Protein AF-A0A5P9JSS0-F1 (afdb_monomer_lite)

Sequence (159 aa):
MAAAKHLIETTCLPLASIAFRVRIDKSTVSRWAAKYGWRRPPGAWPSGRKISDRPAPVPIGRVLAQRLRIQAERLVQAVESSPQVDPGALAEALRLLAMAREEQRARRGKPPPAPSRSAPAETSRRRTWDRKAAAERGWSKRYAREAKPRNDPSDPEDP

Organism: NCBI:txid2651334

pLDDT: mean 80.12, std 16.68, range [47.59, 98.12]

Foldseek 3Di:
DVQLLCCQAPHLDDLCVSCVVVVHDSVVSVVCCVVVVRHHDPPRDDDPDDPVNDPDDDDAAPVQLVVLQVQLVVLVVVQVPDPDHDVVSNVSSVVSNVVSVVRNVVPPPPPDPPPPDDDDDDDPPPPPPPPVVVVVVVVVVVVVVVPPDDPDPDDDDDD

Radius of gyration: 29.02 Å; chains: 1; bounding box: 67×53×66 Å

Secondary structure (DSSP, 8-state):
-HHHHHHHHH----HHHHHHHHTS-HHHHHHHHHHTTPPPPTTPPPPP--GGGSPPPPP-THHHHHHHHHHHHHHHHHHHHSSS--HHHHHHHHHHHHHHHHHHHHT-PPPPPPPP--S-----------HHHHHHHHHHHHHHHHTS-----------

Structure (mmCIF, N/CA/C/O backbone):
data_AF-A0A5P9JSS0-F1
#
_entry.id   AF-A0A5P9JSS0-F1
#
loop_
_atom_site.group_PDB
_atom_site.id
_atom_site.type_symbol
_atom_site.label_atom_id
_atom_site.label_alt_id
_atom_site.label_comp_id
_atom_site.label_asym_id
_atom_site.label_entity_id
_atom_site.label_seq_id
_atom_site.pdbx_PDB_ins_code
_atom_site.Cartn_x
_atom_site.Cartn_y
_atom_site.Cartn_z
_atom_site.occupancy
_atom_site.B_iso_or_equiv
_atom_site.auth_seq_id
_atom_site.auth_comp_id
_atom_site.auth_asym_id
_atom_site.auth_atom_id
_atom_site.pdbx_PDB_model_num
ATOM 1 N N . MET A 1 1 ? 13.545 9.108 -35.712 1.00 80.75 1 MET A N 1
ATOM 2 C CA . MET A 1 1 ? 12.188 8.750 -35.229 1.00 80.75 1 MET A CA 1
ATOM 3 C C . MET A 1 1 ? 11.457 7.807 -36.187 1.00 80.75 1 MET A C 1
ATOM 5 O O . MET A 1 1 ? 10.997 6.770 -35.728 1.00 80.75 1 MET A O 1
ATOM 9 N N . ALA A 1 2 ? 11.398 8.115 -37.492 1.00 89.50 2 ALA A N 1
ATOM 10 C CA . ALA A 1 2 ? 10.724 7.287 -38.505 1.00 89.50 2 ALA A CA 1
ATOM 11 C C . ALA A 1 2 ? 11.154 5.804 -38.495 1.00 89.50 2 ALA A C 1
ATOM 13 O O . ALA A 1 2 ? 10.302 4.923 -38.516 1.00 89.50 2 ALA A O 1
ATOM 14 N N . ALA A 1 3 ? 12.454 5.527 -38.331 1.00 93.25 3 ALA A N 1
ATOM 15 C CA . ALA A 1 3 ? 12.970 4.159 -38.215 1.00 93.25 3 ALA A CA 1
ATOM 16 C C . ALA A 1 3 ? 12.393 3.377 -37.014 1.00 93.25 3 ALA A C 1
ATOM 18 O O . ALA A 1 3 ? 12.082 2.197 -37.135 1.00 93.25 3 ALA A O 1
ATOM 19 N N . ALA A 1 4 ? 12.197 4.030 -35.860 1.00 93.50 4 ALA A N 1
ATOM 20 C CA . ALA A 1 4 ? 11.600 3.392 -34.683 1.00 93.50 4 ALA A CA 1
ATOM 21 C C . ALA A 1 4 ? 10.109 3.102 -34.891 1.00 93.50 4 ALA A C 1
ATOM 23 O O . ALA A 1 4 ? 9.650 2.027 -34.517 1.00 93.50 4 ALA A O 1
ATOM 24 N N . LYS A 1 5 ? 9.376 4.036 -35.516 1.00 95.75 5 LYS A N 1
ATOM 25 C CA . LYS A 1 5 ? 7.963 3.849 -35.873 1.00 95.75 5 LYS A CA 1
ATOM 26 C C . LYS A 1 5 ? 7.793 2.628 -36.774 1.00 95.75 5 LYS A C 1
ATOM 28 O O . LYS A 1 5 ? 7.053 1.716 -36.427 1.00 95.75 5 LYS A O 1
ATOM 33 N N . HIS A 1 6 ? 8.549 2.590 -37.873 1.00 96.00 6 HIS A N 1
ATOM 34 C CA . HIS A 1 6 ? 8.495 1.495 -38.835 1.00 96.00 6 HIS A CA 1
ATOM 35 C C . HIS A 1 6 ? 8.745 0.142 -38.160 1.00 96.00 6 HIS A C 1
ATOM 37 O O . HIS A 1 6 ? 7.953 -0.779 -38.326 1.00 96.00 6 HIS A O 1
ATOM 43 N N . LEU A 1 7 ? 9.783 0.032 -37.322 1.00 95.12 7 LEU A N 1
ATOM 44 C CA . LEU A 1 7 ? 10.073 -1.207 -36.595 1.00 95.12 7 LEU A CA 1
ATOM 45 C C . LEU A 1 7 ? 8.971 -1.600 -35.600 1.00 95.12 7 LEU A C 1
ATOM 47 O O . LEU A 1 7 ? 8.712 -2.786 -35.426 1.00 95.12 7 LEU A O 1
ATOM 51 N N . ILE A 1 8 ? 8.320 -0.642 -34.938 1.00 93.75 8 ILE A N 1
ATOM 52 C CA . ILE A 1 8 ? 7.226 -0.928 -33.997 1.00 93.75 8 ILE A CA 1
ATOM 53 C C . ILE A 1 8 ? 5.992 -1.476 -34.714 1.00 93.75 8 ILE A C 1
ATOM 55 O O . ILE A 1 8 ? 5.361 -2.393 -34.191 1.00 93.75 8 ILE A O 1
ATOM 59 N N . GLU A 1 9 ? 5.664 -0.913 -35.876 1.00 94.69 9 GLU A N 1
ATOM 60 C CA . GLU A 1 9 ? 4.459 -1.245 -36.644 1.00 94.69 9 GLU A CA 1
ATOM 61 C C . GLU A 1 9 ? 4.631 -2.522 -37.480 1.00 94.69 9 GLU A C 1
ATOM 63 O O . GLU A 1 9 ? 3.664 -3.248 -37.688 1.00 94.69 9 GLU A O 1
ATOM 68 N N . THR A 1 10 ? 5.857 -2.833 -37.913 1.00 94.88 10 THR A N 1
ATOM 69 C CA . THR A 1 10 ? 6.137 -3.983 -38.795 1.00 94.88 10 THR A CA 1
ATOM 70 C C . THR A 1 10 ? 6.728 -5.194 -38.082 1.00 94.88 10 THR A C 1
ATOM 72 O O . THR A 1 10 ? 6.695 -6.291 -38.634 1.00 94.88 10 THR A O 1
ATOM 75 N N . THR A 1 11 ? 7.275 -5.041 -36.868 1.00 93.25 11 THR A N 1
ATOM 76 C CA . THR A 1 11 ? 7.979 -6.140 -36.187 1.00 93.25 11 THR A CA 1
ATOM 77 C C . THR A 1 11 ? 7.390 -6.497 -34.825 1.00 93.25 11 THR A C 1
ATOM 79 O O . THR A 1 11 ? 6.996 -5.651 -34.014 1.00 93.25 11 THR A O 1
ATOM 82 N N . CYS A 1 12 ? 7.443 -7.791 -34.509 1.00 92.06 12 CYS A N 1
ATOM 83 C CA . CYS A 1 12 ? 7.083 -8.314 -33.193 1.00 92.06 12 CYS A CA 1
ATOM 84 C C . CYS A 1 12 ? 8.199 -8.138 -32.146 1.00 92.06 12 CYS A C 1
ATOM 86 O O . CYS A 1 12 ? 7.992 -8.456 -30.978 1.00 92.06 12 CYS A O 1
ATOM 88 N N . LEU A 1 13 ? 9.358 -7.573 -32.506 1.00 90.44 13 LEU A N 1
ATOM 89 C CA . LEU A 1 13 ? 10.546 -7.480 -31.646 1.00 90.44 13 LEU A CA 1
ATOM 90 C C . LEU A 1 13 ? 10.286 -6.758 -30.314 1.00 90.44 13 LEU A C 1
ATOM 92 O O . LEU A 1 13 ? 9.620 -5.727 -30.304 1.00 90.44 13 LEU A O 1
ATOM 96 N N . PRO A 1 14 ? 10.844 -7.196 -29.177 1.00 91.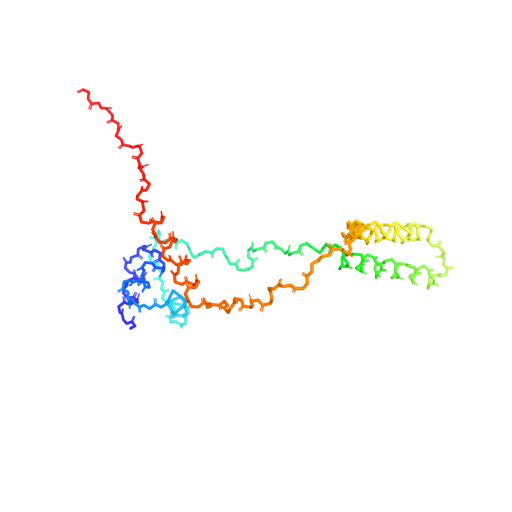19 14 PRO A N 1
ATOM 97 C CA . PRO A 1 14 ? 10.753 -6.435 -27.933 1.00 91.19 14 PRO A CA 1
ATOM 98 C C . PRO A 1 14 ? 11.231 -4.983 -28.109 1.00 91.19 14 PRO A C 1
ATOM 100 O O . PRO A 1 14 ? 12.192 -4.716 -28.832 1.00 91.19 14 PRO A O 1
ATOM 103 N N . LEU A 1 15 ? 10.619 -4.030 -27.391 1.00 91.06 15 LEU A N 1
ATOM 104 C CA . LEU A 1 15 ? 11.002 -2.608 -27.473 1.00 91.06 15 LEU A CA 1
ATOM 105 C C . LEU A 1 15 ? 12.496 -2.369 -27.184 1.00 91.06 15 LEU A C 1
ATOM 107 O O . LEU A 1 15 ? 13.066 -1.413 -27.696 1.00 91.06 15 LEU A O 1
ATOM 111 N N . ALA A 1 16 ? 13.131 -3.235 -26.386 1.00 91.38 16 ALA A N 1
ATOM 112 C CA . ALA A 1 16 ? 14.571 -3.192 -26.127 1.00 91.38 16 ALA A CA 1
ATOM 113 C C . ALA A 1 16 ? 15.400 -3.471 -27.394 1.00 91.38 16 ALA A C 1
ATOM 115 O O . ALA A 1 16 ? 16.357 -2.755 -27.671 1.00 91.38 16 ALA A O 1
ATOM 116 N N . SER A 1 17 ? 15.001 -4.456 -28.200 1.00 93.38 17 SER A N 1
ATOM 117 C CA . SER A 1 17 ? 15.674 -4.806 -29.454 1.00 93.38 17 SER A CA 1
ATOM 118 C C . SER A 1 17 ? 15.498 -3.715 -30.513 1.00 93.38 17 SER A C 1
ATOM 120 O O . SER A 1 17 ? 16.438 -3.398 -31.238 1.00 93.38 17 SER A O 1
ATOM 122 N N . ILE A 1 18 ? 14.316 -3.091 -30.572 1.00 93.56 18 ILE A N 1
ATOM 123 C CA . ILE A 1 18 ? 14.061 -1.930 -31.441 1.00 93.56 18 ILE A CA 1
ATOM 124 C C . ILE A 1 18 ? 14.939 -0.747 -31.015 1.00 93.56 18 ILE A C 1
ATOM 126 O O . ILE A 1 18 ? 15.591 -0.123 -31.850 1.00 93.56 18 ILE A O 1
ATOM 130 N N . ALA A 1 19 ? 14.998 -0.472 -29.712 1.00 94.44 19 ALA A N 1
ATOM 131 C CA . ALA A 1 19 ? 15.834 0.577 -29.141 1.00 94.44 19 ALA A CA 1
ATOM 132 C C . ALA A 1 19 ? 17.320 0.370 -29.476 1.00 94.44 19 ALA A C 1
ATOM 134 O O . ALA A 1 19 ? 17.980 1.304 -29.928 1.00 94.44 19 ALA A O 1
ATOM 135 N N . PHE A 1 20 ? 17.811 -0.869 -29.368 1.00 94.00 20 PHE A N 1
ATOM 136 C CA . PHE A 1 20 ? 19.171 -1.240 -29.757 1.00 94.00 20 PHE A CA 1
ATOM 137 C C . PHE A 1 20 ? 19.446 -0.979 -31.245 1.00 94.00 20 PHE A C 1
ATOM 139 O O . PHE A 1 20 ? 20.423 -0.309 -31.577 1.00 94.00 20 PHE A O 1
A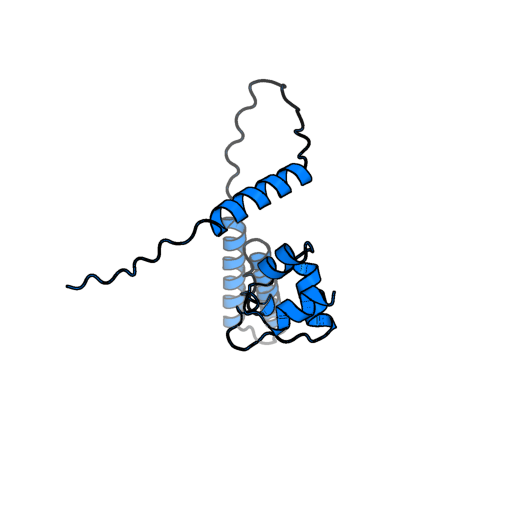TOM 146 N N . ARG A 1 21 ? 18.556 -1.428 -32.143 1.00 96.00 21 ARG A N 1
ATOM 147 C CA . ARG A 1 21 ? 18.704 -1.218 -33.597 1.00 96.00 21 ARG A CA 1
ATOM 148 C C . ARG A 1 21 ? 18.723 0.261 -33.981 1.00 96.00 21 ARG A C 1
ATOM 150 O O . ARG A 1 21 ? 19.455 0.650 -34.881 1.00 96.00 21 ARG A O 1
ATOM 157 N N . VAL A 1 22 ? 17.940 1.081 -33.284 1.00 95.12 22 VAL A N 1
ATOM 158 C CA . VAL A 1 22 ? 17.841 2.527 -33.540 1.00 95.12 22 VAL A CA 1
ATOM 159 C C . VAL A 1 22 ? 18.858 3.334 -32.711 1.00 95.12 22 VAL A C 1
ATOM 161 O O . VAL A 1 22 ? 18.947 4.548 -32.869 1.00 95.12 22 VAL A O 1
ATOM 164 N N . ARG A 1 23 ? 19.660 2.678 -31.858 1.00 95.69 23 ARG A N 1
ATOM 165 C CA . ARG A 1 23 ? 20.647 3.295 -30.949 1.00 95.69 23 ARG A CA 1
ATOM 166 C C . ARG A 1 23 ? 20.059 4.387 -30.048 1.00 95.69 23 ARG A C 1
ATOM 168 O O . ARG A 1 23 ? 20.669 5.428 -29.823 1.00 95.69 23 ARG A O 1
ATOM 175 N N . ILE A 1 24 ? 18.867 4.141 -29.519 1.00 95.69 24 ILE A N 1
ATOM 176 C CA . ILE A 1 24 ? 18.190 5.034 -28.570 1.00 95.69 24 ILE A CA 1
ATOM 177 C C . ILE A 1 24 ? 17.786 4.271 -27.316 1.00 95.69 24 ILE A C 1
ATOM 179 O O . ILE A 1 24 ? 17.768 3.044 -27.298 1.00 95.69 24 ILE A O 1
ATOM 183 N N . ASP A 1 25 ? 17.454 4.995 -26.251 1.00 94.81 25 ASP A N 1
ATOM 184 C CA . ASP A 1 25 ? 16.997 4.371 -25.014 1.00 94.81 25 ASP A CA 1
ATOM 185 C C . ASP A 1 25 ? 15.596 3.746 -25.168 1.00 94.81 25 ASP A C 1
ATOM 187 O O . ASP A 1 25 ? 14.700 4.302 -25.816 1.00 94.81 25 ASP A O 1
ATOM 191 N N . LYS A 1 26 ? 15.378 2.598 -24.514 1.00 93.19 26 LYS A N 1
ATOM 192 C CA . LYS A 1 26 ? 14.090 1.883 -24.520 1.00 93.19 26 LYS A CA 1
ATOM 193 C C . LYS A 1 26 ? 12.942 2.756 -24.011 1.00 93.19 26 LYS A C 1
ATOM 195 O O . LYS A 1 26 ? 11.828 2.667 -24.532 1.00 93.19 26 LYS A O 1
ATOM 200 N N . SER A 1 27 ? 13.180 3.583 -22.992 1.00 91.50 27 SER A N 1
ATOM 201 C CA . SER A 1 27 ? 12.150 4.466 -22.443 1.00 91.50 27 SER A CA 1
ATOM 202 C C . SER A 1 27 ? 11.756 5.551 -23.443 1.00 91.50 27 SER A C 1
ATOM 204 O O . SER A 1 27 ? 10.571 5.861 -23.547 1.00 91.50 27 SER A O 1
ATOM 206 N N . THR A 1 28 ? 12.699 6.050 -24.248 1.00 94.81 28 THR A N 1
ATOM 207 C CA . THR A 1 28 ? 12.423 6.996 -25.339 1.00 94.81 28 THR A CA 1
ATOM 208 C C . THR A 1 28 ? 11.508 6.368 -26.386 1.00 94.81 28 THR A C 1
ATOM 210 O O . THR A 1 28 ? 10.489 6.961 -26.737 1.00 94.81 28 THR A O 1
ATOM 213 N N . VAL A 1 29 ? 11.804 5.135 -26.813 1.00 94.31 29 VAL A N 1
ATOM 214 C CA . VAL A 1 29 ? 10.948 4.373 -27.741 1.00 94.31 29 VAL A CA 1
ATOM 215 C C . VAL A 1 29 ? 9.541 4.187 -27.170 1.00 94.31 29 VAL A C 1
ATOM 217 O O . VAL A 1 29 ? 8.555 4.467 -27.850 1.00 94.31 29 VAL A O 1
ATOM 220 N N . SER A 1 30 ? 9.435 3.766 -25.906 1.00 91.88 30 SER A N 1
ATOM 221 C CA . SER A 1 30 ? 8.145 3.566 -25.234 1.00 91.88 30 SER A CA 1
ATOM 222 C C . SER A 1 30 ? 7.343 4.863 -25.107 1.00 91.88 30 SER A C 1
ATOM 224 O O . SER A 1 30 ? 6.128 4.846 -25.301 1.00 91.88 30 SER A O 1
ATOM 226 N N . ARG A 1 31 ? 7.998 5.986 -24.784 1.00 93.69 31 ARG A N 1
ATOM 227 C CA . ARG A 1 31 ? 7.344 7.299 -24.696 1.00 93.69 31 ARG A CA 1
ATOM 228 C C . ARG A 1 31 ? 6.850 7.765 -26.054 1.00 93.69 31 ARG A C 1
ATOM 230 O O . ARG A 1 31 ? 5.756 8.308 -26.123 1.00 93.69 31 ARG A O 1
ATOM 237 N N . TRP A 1 32 ? 7.617 7.559 -27.123 1.00 95.56 32 TRP A N 1
ATOM 238 C CA . TRP A 1 32 ? 7.158 7.890 -28.471 1.00 95.56 32 TRP A CA 1
ATOM 239 C C . TRP A 1 32 ? 5.978 7.019 -28.892 1.00 95.56 32 TRP A C 1
ATOM 241 O O . TRP A 1 32 ? 4.976 7.559 -29.345 1.00 95.56 32 TRP A O 1
ATOM 251 N N . ALA A 1 33 ? 6.036 5.709 -28.657 1.00 93.00 33 ALA A N 1
ATOM 252 C CA . ALA A 1 33 ? 4.909 4.831 -28.957 1.00 93.00 33 ALA A CA 1
ATOM 253 C C . ALA A 1 33 ? 3.621 5.287 -28.249 1.00 93.00 33 ALA A C 1
ATOM 255 O O . ALA A 1 33 ? 2.576 5.380 -28.884 1.00 93.00 33 ALA A O 1
ATOM 256 N N . ALA A 1 34 ? 3.715 5.659 -26.966 1.00 91.38 34 ALA A N 1
ATOM 257 C CA . ALA A 1 34 ? 2.586 6.192 -26.206 1.00 91.38 34 ALA A CA 1
ATOM 258 C C . ALA A 1 34 ? 2.125 7.574 -26.707 1.00 91.38 3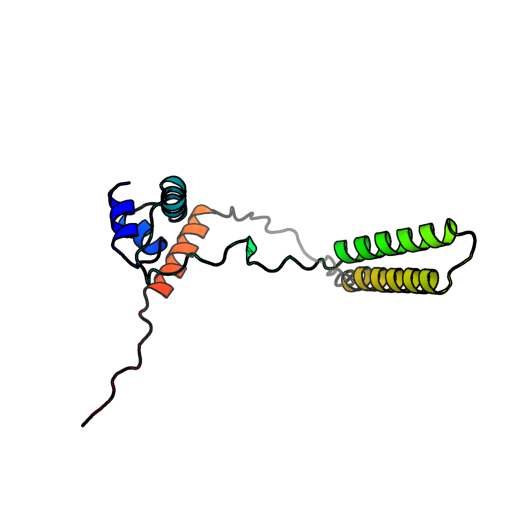4 ALA A C 1
ATOM 260 O O . ALA A 1 34 ? 0.935 7.781 -26.920 1.00 91.38 34 ALA A O 1
ATOM 261 N N . LYS A 1 35 ? 3.056 8.513 -26.922 1.00 95.38 35 LYS A N 1
ATOM 262 C CA . LYS A 1 35 ? 2.760 9.899 -27.327 1.00 95.38 35 LYS A CA 1
ATOM 263 C C . LYS A 1 35 ? 2.133 9.987 -28.719 1.00 95.38 35 LYS A C 1
ATOM 265 O O . LYS A 1 35 ? 1.271 10.827 -28.938 1.00 95.38 35 LYS A O 1
ATOM 270 N N . TYR A 1 36 ? 2.589 9.155 -29.651 1.00 95.56 36 TYR A N 1
ATOM 271 C CA . TYR A 1 36 ? 2.178 9.194 -31.057 1.00 95.56 36 TYR A CA 1
ATOM 272 C C . TYR A 1 36 ? 1.229 8.049 -31.435 1.00 95.56 36 TYR A C 1
ATOM 274 O O . TYR A 1 36 ? 0.945 7.861 -32.614 1.00 95.56 36 TYR A O 1
ATOM 282 N N . GLY A 1 37 ? 0.752 7.276 -30.453 1.00 93.06 37 GLY A N 1
ATOM 283 C CA . GLY A 1 37 ? -0.240 6.221 -30.659 1.00 93.06 37 GLY A CA 1
ATOM 284 C C . GLY A 1 37 ? 0.222 5.079 -31.567 1.00 93.06 37 GLY A C 1
ATOM 285 O O . GLY A 1 37 ? -0.609 4.463 -32.231 1.00 93.06 37 GLY A O 1
ATOM 286 N N . TRP A 1 38 ? 1.526 4.796 -31.629 1.00 94.00 38 TRP A N 1
ATOM 287 C CA . TRP A 1 38 ? 2.051 3.733 -32.489 1.00 94.00 38 TRP A CA 1
ATOM 288 C C . TRP A 1 38 ? 1.585 2.370 -31.991 1.00 94.00 38 TRP A C 1
ATOM 290 O O . TRP A 1 38 ? 1.797 2.008 -30.828 1.00 94.00 38 TRP A O 1
ATOM 300 N N . ARG A 1 39 ? 0.951 1.608 -32.882 1.00 91.75 39 ARG A N 1
ATOM 301 C CA . ARG A 1 39 ? 0.398 0.291 -32.564 1.00 91.75 39 ARG A CA 1
ATOM 302 C C . ARG A 1 39 ? 1.362 -0.802 -32.992 1.00 91.75 39 ARG A C 1
ATOM 304 O O . ARG A 1 39 ? 2.024 -0.698 -34.017 1.00 91.75 39 ARG A O 1
ATOM 311 N N . ARG A 1 40 ? 1.435 -1.850 -32.175 1.00 91.62 40 ARG A N 1
ATOM 312 C CA . ARG A 1 40 ? 2.227 -3.043 -32.477 1.00 91.62 40 ARG A CA 1
ATOM 313 C C . ARG A 1 40 ? 1.375 -4.042 -33.265 1.00 91.62 40 ARG A C 1
ATOM 315 O O . ARG A 1 40 ? 0.171 -4.098 -33.001 1.00 91.62 40 ARG A O 1
ATOM 322 N N . PRO A 1 41 ? 1.968 -4.831 -34.176 1.00 92.75 41 PRO A N 1
ATOM 323 C CA . PRO A 1 41 ? 1.242 -5.881 -34.877 1.00 92.75 41 PRO A CA 1
ATOM 324 C C . PRO A 1 41 ? 0.728 -6.950 -33.894 1.00 92.75 41 PRO A C 1
ATOM 326 O O . PRO A 1 41 ? 1.294 -7.114 -32.803 1.00 92.75 41 PRO A O 1
ATOM 329 N N . PRO A 1 42 ? -0.345 -7.681 -34.248 1.00 87.81 42 PRO A N 1
ATOM 330 C CA . PRO A 1 42 ? -0.833 -8.792 -33.436 1.00 87.81 42 PRO A CA 1
ATOM 331 C C . PRO A 1 42 ? 0.271 -9.850 -33.263 1.00 87.81 42 PRO A C 1
ATOM 333 O O . PRO A 1 42 ? 1.025 -10.125 -34.191 1.00 87.81 42 PRO A O 1
ATOM 336 N N . GLY A 1 43 ? 0.408 -10.410 -32.057 1.00 83.81 43 GLY A N 1
ATOM 337 C CA . GLY A 1 43 ? 1.491 -11.351 -31.720 1.00 83.81 43 GLY A CA 1
ATOM 338 C C . GLY A 1 43 ? 2.807 -10.693 -31.278 1.00 83.81 43 GLY A C 1
ATOM 339 O O . GLY A 1 43 ? 3.766 -11.381 -30.931 1.00 83.81 43 GLY A O 1
ATOM 340 N N . ALA A 1 44 ? 2.872 -9.360 -31.238 1.00 85.38 44 ALA A N 1
ATOM 341 C CA . ALA A 1 44 ? 3.998 -8.652 -30.650 1.00 85.38 44 ALA A CA 1
ATOM 342 C C . ALA A 1 44 ? 4.130 -8.926 -29.142 1.00 85.38 44 ALA A C 1
ATOM 344 O O . ALA A 1 44 ? 3.135 -9.022 -28.424 1.00 85.38 44 ALA A O 1
ATOM 345 N N . TRP A 1 45 ? 5.373 -8.966 -28.644 1.00 78.25 45 TRP A N 1
ATOM 346 C CA . TRP A 1 45 ? 5.636 -9.189 -27.218 1.00 78.25 45 TRP A CA 1
ATOM 347 C C . TRP A 1 45 ? 4.847 -8.189 -26.355 1.00 78.25 45 TRP A C 1
ATOM 349 O O . TRP A 1 45 ? 4.955 -6.974 -26.601 1.00 78.25 45 TRP A O 1
ATOM 359 N N . PRO A 1 46 ? 4.082 -8.664 -25.352 1.00 73.00 46 PRO A N 1
ATOM 360 C CA . PRO A 1 46 ? 3.248 -7.797 -24.537 1.00 73.00 46 PRO A CA 1
ATOM 361 C C . PRO A 1 46 ? 4.106 -6.761 -23.813 1.00 73.00 46 PRO A C 1
ATOM 363 O O . PRO A 1 46 ? 5.228 -7.030 -23.372 1.00 73.00 46 PRO A O 1
ATOM 366 N N . SER A 1 47 ? 3.575 -5.543 -23.685 1.00 68.88 47 SER A N 1
ATOM 367 C CA . SER A 1 47 ? 4.176 -4.552 -22.797 1.00 68.88 47 SER A CA 1
ATOM 368 C C . SER A 1 47 ? 4.224 -5.146 -21.390 1.00 68.88 47 SER A C 1
ATOM 370 O O . SER A 1 47 ? 3.209 -5.656 -20.920 1.00 68.88 47 SER A O 1
ATOM 372 N N . GLY A 1 48 ? 5.388 -5.105 -20.735 1.00 70.00 48 GLY A N 1
ATOM 373 C CA . GLY A 1 48 ? 5.559 -5.680 -19.400 1.00 70.00 48 GLY A CA 1
ATOM 374 C C . GLY A 1 48 ? 4.508 -5.191 -18.393 1.00 70.00 48 GLY A C 1
ATOM 375 O O . GLY A 1 48 ? 3.892 -4.143 -18.582 1.00 70.00 48 GLY A O 1
ATOM 376 N N . ARG A 1 49 ? 4.334 -5.963 -17.316 1.00 68.56 49 ARG A N 1
ATOM 377 C CA . ARG A 1 49 ? 3.328 -5.763 -16.259 1.00 68.56 49 ARG A CA 1
ATOM 378 C C . ARG A 1 49 ? 3.217 -4.290 -15.838 1.00 68.56 49 ARG A C 1
ATOM 380 O O . ARG A 1 49 ? 4.227 -3.683 -15.451 1.00 68.56 49 ARG A O 1
ATOM 387 N N . LYS A 1 50 ? 2.012 -3.713 -15.919 1.00 73.31 50 LYS A N 1
ATOM 388 C CA . LYS A 1 50 ? 1.780 -2.308 -15.559 1.00 73.31 50 LYS A CA 1
ATOM 389 C C . LYS A 1 50 ? 1.973 -2.131 -14.054 1.00 73.31 50 LYS A C 1
ATOM 391 O O . LYS A 1 50 ? 1.877 -3.081 -13.279 1.00 73.31 50 LYS A O 1
ATOM 396 N N . ILE A 1 51 ? 2.252 -0.900 -13.621 1.00 70.06 51 ILE A N 1
ATOM 397 C CA . ILE A 1 51 ? 2.364 -0.584 -12.186 1.00 70.06 51 ILE A CA 1
ATOM 398 C C . ILE A 1 51 ? 1.039 -0.881 -11.469 1.00 70.06 51 ILE A C 1
ATOM 400 O O . ILE A 1 51 ? 1.080 -1.402 -10.362 1.00 70.06 51 ILE A O 1
ATOM 404 N N . SER A 1 52 ? -0.101 -0.636 -12.126 1.00 71.81 52 SER A N 1
ATOM 405 C CA . SER A 1 52 ? -1.445 -0.980 -11.635 1.00 71.81 52 SER A CA 1
ATOM 406 C C . SER A 1 52 ? -1.625 -2.464 -11.332 1.00 71.81 52 SER A C 1
ATOM 408 O O . SER A 1 52 ? -2.389 -2.819 -10.447 1.00 71.81 52 SER A O 1
ATOM 410 N N . ASP A 1 53 ? -0.911 -3.330 -12.049 1.00 74.81 53 ASP A N 1
ATOM 411 C CA . ASP A 1 53 ? -1.055 -4.777 -11.907 1.00 74.81 53 ASP A CA 1
ATOM 412 C C . ASP A 1 53 ? -0.197 -5.302 -10.747 1.00 74.81 53 ASP A C 1
ATOM 414 O O . ASP A 1 53 ? -0.253 -6.484 -10.398 1.00 74.81 53 ASP A O 1
ATOM 418 N N . ARG A 1 54 ? 0.661 -4.456 -10.158 1.00 75.19 54 ARG A N 1
ATOM 419 C CA . ARG A 1 54 ? 1.466 -4.838 -8.998 1.00 75.19 54 ARG A CA 1
ATOM 420 C C . ARG A 1 54 ? 0.550 -4.950 -7.779 1.00 75.19 54 ARG A C 1
ATOM 422 O O . ARG A 1 54 ? -0.238 -4.038 -7.545 1.00 75.19 54 ARG A O 1
ATOM 429 N N . PRO A 1 55 ? 0.667 -6.026 -6.982 1.00 75.75 55 PRO A N 1
ATOM 430 C CA . PRO A 1 55 ? -0.049 -6.097 -5.718 1.00 75.75 55 PRO A CA 1
ATOM 431 C C . PRO A 1 55 ? 0.327 -4.890 -4.854 1.00 75.75 55 PRO A C 1
ATOM 433 O O . PRO A 1 55 ? 1.491 -4.472 -4.828 1.00 75.75 55 PRO A O 1
ATOM 436 N N . ALA A 1 56 ? -0.667 -4.320 -4.171 1.00 77.38 56 ALA A N 1
ATOM 437 C CA . ALA A 1 56 ? -0.434 -3.233 -3.235 1.00 77.38 56 ALA A CA 1
ATOM 438 C C . ALA A 1 56 ? 0.570 -3.688 -2.160 1.00 77.38 56 ALA A C 1
ATOM 440 O O . ALA A 1 56 ? 0.507 -4.837 -1.710 1.00 77.38 56 ALA A O 1
ATOM 441 N N . PRO A 1 57 ? 1.506 -2.820 -1.741 1.00 76.25 57 PRO A N 1
ATOM 442 C CA . PRO A 1 57 ? 2.426 -3.175 -0.675 1.00 76.25 57 PRO A CA 1
ATOM 443 C C . PRO A 1 57 ? 1.631 -3.420 0.611 1.00 76.25 57 PRO A C 1
ATOM 445 O O . PRO A 1 57 ? 0.909 -2.541 1.084 1.00 76.25 57 PRO A O 1
ATOM 448 N N . VAL A 1 58 ? 1.774 -4.616 1.183 1.00 78.62 58 VAL A N 1
ATOM 449 C CA . VAL A 1 58 ? 1.203 -4.932 2.495 1.00 78.62 58 VAL A CA 1
ATOM 450 C C . VAL A 1 58 ? 1.979 -4.125 3.542 1.00 78.62 58 VAL A C 1
ATOM 452 O O . VAL A 1 58 ? 3.210 -4.215 3.576 1.00 78.62 58 VAL A O 1
ATOM 455 N N . PRO A 1 59 ? 1.316 -3.291 4.367 1.00 79.75 59 PRO A N 1
ATOM 456 C CA . PRO A 1 59 ? 1.997 -2.574 5.436 1.00 79.75 59 PRO A CA 1
ATOM 457 C C . PRO A 1 59 ? 2.526 -3.585 6.456 1.00 79.75 59 PRO A C 1
ATOM 459 O O . PRO A 1 59 ? 1.793 -4.462 6.898 1.00 79.75 59 PRO A O 1
ATOM 462 N N . ILE A 1 60 ? 3.796 -3.453 6.835 1.00 81.62 60 ILE A N 1
ATOM 463 C CA . ILE A 1 60 ? 4.466 -4.338 7.797 1.00 81.62 60 ILE A CA 1
ATOM 464 C C . ILE A 1 60 ? 5.182 -3.473 8.842 1.00 81.62 60 ILE A C 1
ATOM 466 O O . ILE A 1 60 ? 5.617 -2.348 8.561 1.00 81.62 60 ILE A O 1
ATOM 470 N N . GLY A 1 61 ? 5.313 -3.984 10.061 1.00 85.00 61 GLY A N 1
ATOM 471 C CA . GLY A 1 61 ? 6.042 -3.369 11.160 1.00 85.00 61 GLY A CA 1
ATOM 472 C C . GLY A 1 61 ? 5.366 -2.105 11.677 1.00 85.00 61 GLY A C 1
ATOM 473 O O . GLY A 1 61 ? 4.169 -2.072 11.954 1.00 85.00 61 GLY A O 1
ATOM 474 N N . ARG A 1 62 ? 6.147 -1.023 11.794 1.00 85.81 62 ARG A N 1
ATOM 475 C CA . ARG A 1 62 ? 5.704 0.239 12.413 1.00 85.81 62 ARG A CA 1
ATOM 476 C C . ARG A 1 62 ? 4.432 0.807 11.777 1.00 85.81 62 ARG A C 1
ATOM 478 O O . ARG A 1 62 ? 3.585 1.319 12.500 1.00 85.81 62 ARG A O 1
ATOM 485 N N . VAL A 1 63 ? 4.295 0.708 10.453 1.00 91.25 63 VAL A N 1
ATOM 486 C CA . VAL A 1 63 ? 3.126 1.241 9.734 1.00 91.25 63 VAL A CA 1
ATOM 487 C C . VAL A 1 63 ? 1.868 0.443 10.072 1.00 91.25 63 VAL A C 1
ATOM 489 O O . VAL A 1 63 ? 0.821 1.037 10.317 1.00 91.25 63 VAL A O 1
ATOM 492 N N . LEU A 1 64 ? 1.966 -0.889 10.125 1.00 92.75 64 LEU A N 1
ATOM 493 C CA . LEU A 1 64 ? 0.843 -1.746 10.499 1.00 92.75 64 LEU A CA 1
ATOM 494 C C . LEU A 1 64 ? 0.456 -1.530 11.967 1.00 92.75 64 LEU A C 1
ATOM 496 O O . LEU A 1 64 ? -0.708 -1.268 12.253 1.00 92.75 64 LEU A O 1
ATOM 500 N N . ALA A 1 65 ? 1.436 -1.514 12.875 1.00 92.94 65 ALA A N 1
ATOM 501 C CA . ALA A 1 65 ? 1.206 -1.239 14.294 1.00 92.94 65 ALA A CA 1
ATOM 502 C C . ALA A 1 65 ? 0.512 0.116 14.528 1.00 92.94 65 ALA A C 1
ATOM 504 O O . ALA A 1 65 ? -0.403 0.214 15.343 1.00 92.94 65 ALA A O 1
ATOM 505 N N . GLN A 1 66 ? 0.911 1.162 13.795 1.00 95.12 66 GLN A N 1
ATOM 506 C CA . GLN A 1 66 ? 0.270 2.474 13.880 1.00 95.12 66 GLN A CA 1
ATOM 507 C C . GLN A 1 66 ? -1.179 2.436 13.378 1.00 95.12 66 GLN A C 1
ATOM 509 O O . GLN A 1 66 ? -2.056 2.998 14.025 1.00 95.12 66 GLN A O 1
ATOM 514 N N . ARG A 1 67 ? -1.452 1.758 12.256 1.00 96.62 67 ARG A N 1
ATOM 515 C CA . ARG A 1 67 ? -2.821 1.627 11.730 1.00 96.62 67 ARG A CA 1
ATOM 516 C C . ARG A 1 67 ? -3.741 0.881 12.695 1.00 96.62 67 ARG A C 1
ATOM 518 O O . ARG A 1 67 ? -4.864 1.326 12.905 1.00 96.62 67 ARG A O 1
ATOM 525 N N . LEU A 1 68 ? -3.250 -0.196 13.306 1.00 96.69 68 LEU A N 1
ATOM 526 C CA . LEU A 1 68 ? -3.997 -0.963 14.305 1.00 96.69 68 LEU A CA 1
ATOM 527 C C . LEU A 1 68 ? -4.333 -0.115 15.544 1.00 96.69 68 LEU A C 1
ATOM 529 O O . LEU A 1 68 ? -5.457 -0.179 16.031 1.00 96.69 68 LEU A O 1
ATOM 533 N N . ARG A 1 69 ? -3.407 0.737 16.011 1.00 97.12 69 ARG A N 1
ATOM 534 C CA . ARG A 1 69 ? -3.680 1.689 17.108 1.00 97.12 69 ARG A CA 1
ATOM 535 C C . ARG A 1 69 ? -4.764 2.692 16.760 1.00 97.12 69 ARG A C 1
ATOM 537 O O . ARG A 1 69 ? -5.690 2.849 17.537 1.00 97.12 69 ARG A O 1
ATOM 544 N N . ILE A 1 70 ? -4.675 3.303 15.579 1.00 97.94 70 ILE A N 1
ATOM 545 C CA . ILE A 1 70 ? -5.684 4.265 15.116 1.00 97.94 70 ILE A CA 1
ATOM 546 C C . ILE A 1 70 ? -7.070 3.602 15.060 1.00 97.94 70 ILE A C 1
ATOM 548 O O . ILE A 1 70 ? -8.068 4.225 15.406 1.00 97.94 70 ILE A O 1
ATOM 552 N N . GLN A 1 71 ? -7.155 2.339 14.631 1.00 97.75 71 GLN A N 1
ATOM 553 C CA . GLN A 1 71 ? -8.424 1.605 14.640 1.00 97.75 71 GLN A CA 1
ATOM 554 C C . GLN A 1 71 ? -8.926 1.325 16.061 1.00 97.75 71 GLN A C 1
ATOM 556 O O . GLN A 1 71 ? -10.106 1.533 16.326 1.00 97.75 71 GLN A O 1
ATOM 561 N N . ALA A 1 72 ? -8.046 0.910 16.975 1.00 97.69 72 ALA A N 1
ATOM 562 C CA . ALA A 1 72 ? -8.415 0.691 18.370 1.00 97.69 72 ALA A CA 1
ATOM 563 C C . ALA A 1 72 ? -8.898 1.981 19.054 1.00 97.69 72 ALA A C 1
ATOM 565 O O . ALA A 1 72 ? -9.922 1.961 19.726 1.00 97.69 72 ALA A O 1
ATOM 566 N N . GLU A 1 73 ? -8.210 3.105 18.837 1.00 98.12 73 GLU A N 1
ATOM 567 C CA . GLU A 1 73 ? -8.593 4.424 19.362 1.00 98.12 73 GLU A CA 1
ATOM 568 C C . GLU A 1 73 ? -9.992 4.829 18.892 1.00 98.12 73 GLU A C 1
ATOM 570 O O . GLU A 1 73 ? -10.802 5.281 19.694 1.00 98.12 73 GLU A O 1
ATOM 575 N N . ARG A 1 74 ? -10.319 4.595 17.614 1.00 97.88 74 ARG A N 1
ATOM 576 C CA . ARG A 1 74 ? -11.666 4.862 17.082 1.00 97.88 74 ARG A CA 1
ATOM 577 C C . ARG A 1 74 ? -12.743 4.016 17.754 1.00 97.88 74 ARG A C 1
ATOM 579 O O . ARG A 1 74 ? -13.828 4.527 18.005 1.00 97.88 74 ARG A O 1
ATOM 586 N N . LEU A 1 75 ? -12.462 2.741 18.030 1.00 96.31 75 LEU A N 1
ATOM 587 C CA . LEU A 1 75 ? -13.408 1.870 18.731 1.00 96.31 75 LEU A CA 1
ATOM 588 C C . LEU A 1 75 ? -13.606 2.312 20.181 1.00 96.31 75 LEU A C 1
ATOM 590 O O . LEU A 1 75 ? -14.744 2.390 20.629 1.00 96.31 75 LEU A O 1
ATOM 594 N N . VAL A 1 76 ? -12.529 2.661 20.890 1.00 96.88 76 VAL A N 1
ATOM 595 C CA . VAL A 1 76 ? -12.622 3.201 22.256 1.00 96.88 76 VAL A CA 1
ATOM 596 C C . VAL A 1 76 ? -13.436 4.492 22.266 1.00 96.88 76 VAL A C 1
ATOM 598 O O . VAL A 1 76 ? -14.377 4.601 23.041 1.00 96.88 76 VAL A O 1
ATOM 601 N N . GLN A 1 77 ? -13.159 5.417 21.345 1.00 96.88 77 GLN A N 1
ATOM 602 C CA . GLN A 1 77 ? -13.906 6.670 21.239 1.00 96.88 77 GLN A CA 1
ATOM 603 C C . GLN A 1 77 ? -15.397 6.436 20.942 1.00 96.88 77 GLN A C 1
ATOM 605 O O . GLN A 1 77 ? -16.251 7.149 21.467 1.00 96.88 77 GLN A O 1
ATOM 610 N N . ALA A 1 78 ? -15.726 5.431 20.123 1.00 94.25 78 ALA A N 1
ATOM 611 C CA . ALA A 1 78 ? -17.111 5.048 19.860 1.00 94.25 78 ALA A CA 1
ATOM 612 C C . ALA A 1 78 ? -17.799 4.473 21.110 1.00 94.25 78 ALA A C 1
ATOM 614 O O . ALA A 1 78 ? -18.949 4.818 21.372 1.00 94.25 78 ALA A O 1
ATOM 615 N N . VAL A 1 79 ? -17.095 3.655 21.902 1.00 96.00 79 VAL A N 1
ATOM 616 C CA . VAL A 1 79 ? -17.601 3.133 23.183 1.00 96.00 79 VAL A CA 1
ATOM 617 C C . VAL A 1 79 ? -17.816 4.264 24.190 1.00 96.00 79 VAL A C 1
ATOM 619 O O . VAL A 1 79 ? -18.866 4.313 24.819 1.00 96.00 79 VAL A O 1
ATOM 622 N N . GLU A 1 80 ? -16.869 5.194 24.311 1.00 95.50 80 GLU A N 1
ATOM 623 C CA . GLU A 1 80 ? -16.962 6.348 25.221 1.00 95.50 80 GLU A CA 1
ATOM 624 C C . GLU A 1 80 ? -18.092 7.313 24.843 1.00 95.50 80 GLU A C 1
ATOM 626 O O . GLU A 1 80 ? -18.709 7.920 25.715 1.00 95.50 80 GLU A O 1
ATOM 631 N N . SER A 1 81 ? -18.373 7.456 23.546 1.00 95.44 81 SER A N 1
ATOM 632 C CA . SER A 1 81 ? -19.438 8.336 23.047 1.00 95.44 81 SER A CA 1
ATOM 633 C C . SER A 1 81 ? -20.830 7.696 23.122 1.00 95.44 81 SER A C 1
ATOM 635 O O . SER A 1 81 ? -21.833 8.387 22.939 1.00 95.44 81 SER A O 1
ATOM 637 N N . SER A 1 82 ? -20.909 6.383 23.348 1.00 93.19 82 SER A N 1
ATOM 638 C CA . SER A 1 82 ? -22.168 5.648 23.411 1.00 93.19 82 SER A CA 1
ATOM 639 C C . SER A 1 82 ? -22.773 5.722 24.822 1.00 93.19 82 SER A C 1
ATOM 641 O O . SER A 1 82 ? -22.075 5.449 25.797 1.00 93.19 82 SER A O 1
ATOM 643 N N . PRO A 1 83 ? -24.083 6.004 24.970 1.00 89.94 83 PRO A N 1
ATOM 644 C CA . PRO A 1 83 ? -24.768 5.948 26.268 1.00 89.94 83 PRO A CA 1
ATOM 645 C C . PRO A 1 83 ? -24.785 4.546 26.894 1.00 89.94 83 PRO A C 1
ATOM 647 O O . PRO A 1 83 ? -24.991 4.402 28.097 1.00 89.94 83 PRO A O 1
ATOM 650 N N . GLN A 1 84 ? -24.608 3.507 26.073 1.00 93.25 84 GLN A N 1
ATOM 651 C CA . GLN A 1 84 ? -24.521 2.114 26.498 1.00 93.25 84 GLN A CA 1
ATOM 652 C C . GLN A 1 84 ? -23.151 1.552 26.128 1.00 93.25 84 GLN A C 1
ATOM 654 O O . GLN A 1 84 ? -22.715 1.656 24.979 1.00 93.25 84 GLN A O 1
ATOM 659 N N . VAL A 1 85 ? -22.488 0.932 27.103 1.00 91.94 85 VAL A N 1
ATOM 660 C CA . VAL A 1 85 ? -21.185 0.294 26.906 1.00 91.94 85 VAL A CA 1
ATOM 661 C C . VAL A 1 85 ? -21.370 -0.975 26.078 1.00 91.94 85 VAL A C 1
ATOM 663 O O . VAL A 1 85 ? -22.025 -1.912 26.528 1.00 91.94 85 VAL A O 1
ATOM 666 N N . ASP A 1 86 ? -20.762 -1.018 24.892 1.00 94.38 86 ASP A N 1
ATOM 667 C CA . ASP A 1 86 ? -20.664 -2.233 24.080 1.00 94.38 86 ASP A CA 1
ATOM 668 C C . ASP A 1 86 ? -19.394 -3.023 24.466 1.00 94.38 86 ASP A C 1
ATOM 670 O O . ASP A 1 86 ? -18.280 -2.636 24.084 1.00 94.38 86 ASP A O 1
ATOM 674 N N . PRO A 1 87 ? -19.516 -4.137 25.217 1.00 94.56 87 PRO A N 1
ATOM 675 C CA . PRO A 1 87 ? -18.361 -4.943 25.605 1.00 94.56 87 PRO A CA 1
ATOM 676 C C . PRO A 1 87 ? -17.671 -5.602 24.401 1.00 94.56 87 PRO A C 1
ATOM 678 O O . PRO A 1 87 ? -16.474 -5.891 24.476 1.00 94.56 87 PRO A O 1
ATOM 681 N N . GLY A 1 88 ? -18.385 -5.823 23.290 1.00 96.12 88 GLY A N 1
ATOM 682 C CA . GLY A 1 88 ? -17.832 -6.406 22.069 1.00 96.12 88 GLY A CA 1
ATOM 683 C C . GLY A 1 88 ? -16.858 -5.458 21.375 1.00 96.12 88 GLY A C 1
ATOM 684 O O . GLY A 1 88 ? -15.723 -5.842 21.079 1.00 96.12 88 GLY A O 1
ATOM 685 N N . ALA A 1 89 ? -17.255 -4.196 21.189 1.00 92.94 89 ALA A N 1
ATOM 686 C CA . ALA A 1 89 ? -16.377 -3.158 20.648 1.00 92.94 89 ALA A CA 1
ATOM 687 C C . ALA A 1 89 ? -15.135 -2.926 21.527 1.00 92.94 89 ALA A C 1
ATOM 689 O O . ALA A 1 89 ? -14.028 -2.761 21.003 1.00 92.94 89 ALA A O 1
ATOM 690 N N . LEU A 1 90 ? -15.288 -2.977 22.856 1.00 95.50 90 LEU A N 1
ATOM 691 C CA . LEU A 1 90 ? -14.159 -2.867 23.781 1.00 95.50 90 LEU A CA 1
ATOM 692 C C . LEU A 1 90 ? -13.196 -4.061 23.660 1.00 95.50 90 LEU A C 1
ATOM 694 O O . LEU A 1 90 ? -11.979 -3.867 23.593 1.00 95.50 90 LEU A O 1
ATOM 698 N N . ALA A 1 91 ? -13.717 -5.289 23.590 1.00 97.25 91 ALA A N 1
ATOM 699 C CA . ALA A 1 91 ? -12.900 -6.487 23.399 1.00 97.25 91 ALA A CA 1
ATOM 700 C C . ALA A 1 91 ? -12.117 -6.437 22.074 1.00 97.25 91 ALA A C 1
ATOM 702 O O . ALA A 1 91 ? -10.924 -6.755 22.040 1.00 97.25 91 ALA A O 1
ATOM 703 N N . GLU A 1 92 ? -12.753 -5.967 20.999 1.00 97.44 92 GLU A N 1
ATOM 704 C CA . GLU A 1 92 ? -12.107 -5.805 19.697 1.00 97.44 92 GLU A CA 1
ATOM 705 C C . GLU A 1 92 ? -11.004 -4.734 19.730 1.00 97.44 92 GLU A C 1
ATOM 707 O O . GLU A 1 92 ? -9.905 -4.954 19.210 1.00 97.44 92 GLU A O 1
ATOM 712 N N . ALA A 1 93 ? -11.233 -3.607 20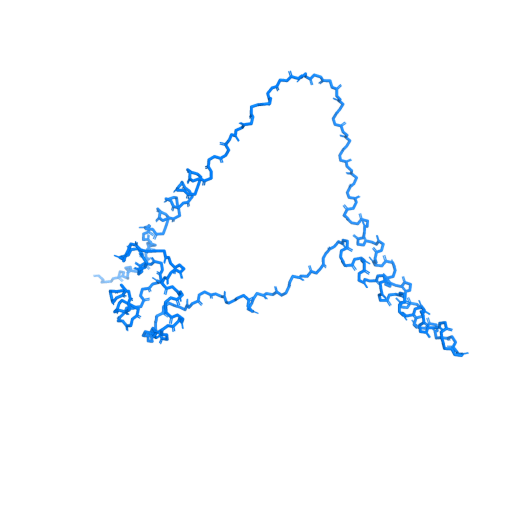.412 1.00 97.19 93 ALA A N 1
ATOM 713 C CA . ALA A 1 93 ? -10.209 -2.580 20.605 1.00 97.19 93 ALA A CA 1
ATOM 714 C C . ALA A 1 93 ? -8.973 -3.131 21.340 1.00 97.19 93 ALA A C 1
ATOM 716 O O . ALA A 1 93 ? -7.832 -2.894 20.923 1.00 97.19 93 ALA A O 1
ATOM 717 N N . LEU A 1 94 ? -9.180 -3.922 22.397 1.00 97.56 94 LEU A N 1
ATOM 718 C CA . LEU A 1 94 ? -8.095 -4.575 23.135 1.00 97.56 94 LEU A CA 1
ATOM 719 C C . LEU A 1 94 ? -7.335 -5.587 22.264 1.00 97.56 94 LEU A C 1
ATOM 721 O O . LEU A 1 94 ? -6.100 -5.633 22.315 1.00 97.56 94 LEU A O 1
ATOM 725 N N . ARG A 1 95 ? -8.043 -6.344 21.417 1.00 98.06 95 ARG A N 1
ATOM 726 C CA . ARG A 1 95 ? -7.437 -7.276 20.454 1.00 98.06 95 ARG A CA 1
ATOM 727 C C . ARG A 1 95 ? -6.545 -6.547 19.446 1.00 98.06 95 ARG A C 1
ATOM 729 O O . ARG A 1 95 ? -5.402 -6.956 19.228 1.00 98.06 95 ARG A O 1
ATOM 736 N N . LEU A 1 96 ? -7.017 -5.436 18.878 1.00 97.62 96 LEU A N 1
ATOM 737 C CA . LEU A 1 96 ? -6.233 -4.595 17.963 1.00 97.62 96 LEU A CA 1
ATOM 738 C C . LEU A 1 96 ? -4.977 -4.024 18.641 1.00 97.62 96 LEU A C 1
ATOM 740 O O . LEU A 1 96 ? -3.897 -4.016 18.041 1.00 97.62 96 LEU A O 1
ATOM 744 N N . LEU A 1 97 ? -5.078 -3.601 19.906 1.00 96.44 97 LEU A N 1
ATOM 745 C CA . LEU A 1 97 ? -3.925 -3.135 20.683 1.00 96.44 97 LEU A CA 1
ATOM 746 C C . LEU A 1 97 ? -2.907 -4.247 20.958 1.00 96.44 97 LEU A C 1
ATOM 748 O O . LEU A 1 97 ? -1.699 -3.984 20.909 1.00 96.44 97 LEU A O 1
ATOM 752 N N . ALA A 1 98 ? -3.362 -5.472 21.232 1.00 96.31 98 ALA A N 1
ATOM 753 C CA . ALA A 1 98 ? -2.484 -6.627 21.404 1.00 96.31 98 ALA A CA 1
ATOM 754 C C . ALA A 1 98 ? -1.694 -6.911 20.116 1.00 96.31 98 ALA A C 1
ATOM 756 O O . ALA A 1 98 ? -0.460 -6.910 20.148 1.00 96.31 98 ALA A O 1
ATOM 757 N N . MET A 1 99 ? -2.382 -6.996 18.973 1.00 94.25 99 MET A N 1
ATOM 758 C CA . MET A 1 99 ? -1.740 -7.183 17.664 1.00 94.25 99 MET A CA 1
ATOM 759 C C . MET A 1 99 ? -0.754 -6.049 17.336 1.00 94.25 99 MET A C 1
ATOM 761 O O . MET A 1 99 ? 0.360 -6.294 16.873 1.00 94.25 99 MET A O 1
ATOM 765 N N . ALA A 1 100 ? -1.097 -4.792 17.641 1.00 94.69 100 ALA A N 1
ATOM 766 C CA . ALA A 1 100 ? -0.192 -3.661 17.428 1.00 94.69 100 ALA A CA 1
ATOM 767 C C . ALA A 1 100 ? 1.099 -3.762 18.264 1.00 94.69 100 ALA A C 1
ATOM 769 O O . ALA A 1 100 ? 2.177 -3.353 17.815 1.00 94.69 100 ALA A O 1
ATOM 770 N N . ARG A 1 101 ? 1.006 -4.281 19.496 1.00 92.38 101 ARG A N 1
ATOM 771 C CA . ARG A 1 101 ? 2.167 -4.500 20.375 1.00 92.38 101 ARG A CA 1
ATOM 772 C C . ARG A 1 101 ? 3.053 -5.622 19.850 1.00 92.38 101 ARG A C 1
ATOM 774 O O . ARG A 1 101 ? 4.274 -5.459 19.865 1.00 92.38 101 ARG A O 1
ATOM 781 N N . GLU A 1 102 ? 2.463 -6.718 19.390 1.00 91.69 102 GLU A N 1
ATOM 782 C CA . GLU A 1 102 ? 3.190 -7.833 18.776 1.00 91.69 102 GLU A CA 1
ATOM 783 C C . GLU A 1 102 ? 3.946 -7.383 17.529 1.00 91.69 102 GLU A C 1
ATOM 785 O O . GLU A 1 102 ? 5.160 -7.573 17.448 1.00 91.69 102 GLU A O 1
ATOM 790 N N . GLU A 1 103 ? 3.279 -6.663 16.628 1.00 90.56 103 GLU A N 1
ATOM 791 C CA . GLU A 1 103 ? 3.893 -6.159 15.398 1.00 90.56 103 GLU A CA 1
ATOM 792 C C . GLU A 1 103 ? 5.060 -5.195 15.686 1.00 90.56 103 GLU A C 1
ATOM 794 O O . GLU A 1 103 ? 6.104 -5.218 15.026 1.00 90.56 103 GLU A O 1
ATOM 799 N N . GLN A 1 104 ? 4.933 -4.364 16.727 1.00 87.31 104 GLN A N 1
ATOM 800 C CA . GLN A 1 104 ? 6.025 -3.495 17.166 1.00 87.31 104 GLN A CA 1
ATOM 801 C C . GLN A 1 104 ? 7.190 -4.281 17.798 1.00 87.31 104 GLN A C 1
ATOM 803 O O . GLN A 1 104 ? 8.349 -3.871 17.659 1.00 87.31 104 GLN A O 1
ATOM 808 N N . ARG A 1 105 ? 6.910 -5.384 18.502 1.00 82.50 105 ARG A N 1
ATOM 809 C CA . ARG A 1 105 ? 7.923 -6.238 19.147 1.00 82.50 105 ARG A CA 1
ATOM 810 C C . ARG A 1 105 ? 8.678 -7.099 18.142 1.00 82.50 105 ARG A C 1
ATOM 812 O O . ARG A 1 105 ? 9.900 -7.153 18.234 1.00 82.50 105 ARG A O 1
ATOM 819 N N . ALA A 1 106 ? 7.992 -7.676 17.156 1.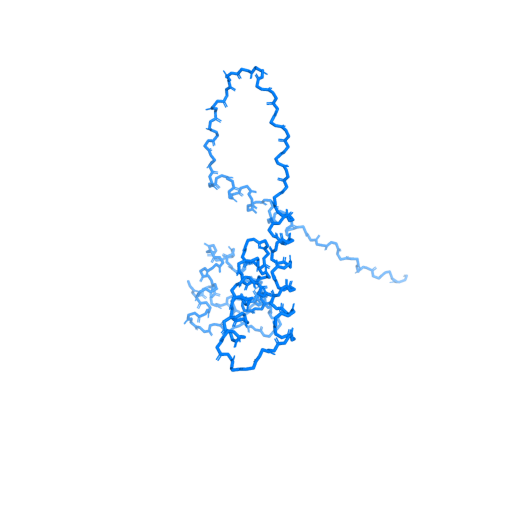00 74.19 106 ALA A N 1
ATOM 820 C CA . ALA A 1 106 ? 8.577 -8.550 16.135 1.00 74.19 106 ALA A CA 1
ATOM 821 C C . ALA A 1 106 ? 9.757 -7.907 15.379 1.00 74.19 106 ALA A C 1
ATOM 823 O O . ALA A 1 106 ? 10.639 -8.595 14.874 1.00 74.19 106 ALA A O 1
ATOM 824 N N . ARG A 1 107 ? 9.803 -6.569 15.319 1.00 63.78 107 ARG A N 1
ATOM 825 C CA . ARG A 1 107 ? 10.859 -5.803 14.635 1.00 63.78 107 ARG A CA 1
ATOM 826 C C . ARG A 1 107 ? 11.863 -5.142 15.580 1.00 63.78 107 ARG A C 1
ATOM 828 O O . ARG A 1 107 ? 12.908 -4.697 15.111 1.00 63.78 107 ARG A O 1
ATOM 835 N N . ARG A 1 108 ? 11.610 -5.114 16.895 1.00 60.53 108 ARG A N 1
ATOM 836 C CA . ARG A 1 108 ? 12.641 -4.825 17.907 1.00 60.53 108 ARG A CA 1
ATOM 837 C C . ARG A 1 108 ? 13.474 -6.088 18.134 1.00 60.53 108 ARG A C 1
ATOM 839 O O . ARG A 1 108 ? 13.555 -6.594 19.249 1.00 60.53 108 ARG A O 1
ATOM 846 N N . GLY A 1 109 ? 14.084 -6.611 17.069 1.00 54.44 109 GLY A N 1
ATOM 847 C CA . GLY A 1 109 ? 15.166 -7.573 17.224 1.00 54.44 109 GLY A CA 1
ATOM 848 C C . GLY A 1 109 ? 16.188 -6.950 18.167 1.00 54.44 109 GLY A C 1
ATOM 849 O O . GLY A 1 109 ? 16.611 -5.811 17.953 1.00 54.44 109 GLY A O 1
ATOM 850 N N . LYS A 1 110 ? 16.499 -7.647 19.262 1.00 54.31 110 LYS A N 1
ATOM 851 C CA . LYS A 1 110 ? 17.543 -7.236 20.198 1.00 54.31 110 LYS A CA 1
ATOM 852 C C . LYS A 1 110 ? 18.790 -6.954 19.352 1.00 54.31 110 LYS A C 1
ATOM 854 O O . LYS A 1 110 ? 19.162 -7.840 18.579 1.00 54.31 110 LYS A O 1
ATOM 859 N N . PRO A 1 111 ? 19.381 -5.745 19.407 1.00 58.81 111 PRO A N 1
ATOM 860 C CA . PRO A 1 111 ? 20.627 -5.497 18.701 1.00 58.81 111 PRO A CA 1
ATOM 861 C C . PRO A 1 111 ? 21.589 -6.624 19.085 1.00 58.81 111 PRO A C 1
ATOM 863 O O . PRO A 1 111 ? 21.646 -6.949 20.279 1.00 58.81 111 PRO A O 1
ATOM 866 N N . PRO A 1 112 ? 22.285 -7.264 18.126 1.00 60.50 112 PRO A N 1
ATOM 867 C CA . PRO A 1 112 ? 23.351 -8.182 18.495 1.00 60.50 112 PRO A CA 1
ATOM 868 C C . PRO A 1 112 ? 24.259 -7.445 19.489 1.00 60.50 112 PRO A C 1
ATOM 870 O O . PRO A 1 112 ? 24.471 -6.238 19.306 1.00 60.50 112 PRO A O 1
ATOM 873 N N . PRO A 1 113 ? 24.713 -8.106 20.573 1.00 62.38 113 PRO A N 1
ATOM 874 C CA . PRO A 1 113 ? 25.588 -7.462 21.542 1.00 62.38 113 PRO A CA 1
ATOM 875 C C . PRO A 1 113 ? 26.722 -6.802 20.765 1.00 62.38 113 PRO A C 1
ATOM 877 O O . PRO A 1 113 ? 27.344 -7.444 19.916 1.00 62.38 113 PRO A O 1
ATOM 880 N N . ALA A 1 114 ? 26.894 -5.492 20.969 1.00 65.69 114 ALA A N 1
ATOM 881 C CA . ALA A 1 114 ? 27.898 -4.734 20.243 1.00 65.69 114 ALA A CA 1
ATOM 882 C C . ALA A 1 114 ? 29.239 -5.464 20.410 1.00 65.69 114 ALA A C 1
ATOM 884 O O . ALA A 1 114 ? 29.588 -5.783 21.552 1.00 65.69 114 ALA A O 1
ATOM 885 N N . PRO A 1 115 ? 29.967 -5.776 19.320 1.00 53.78 115 PRO A N 1
ATOM 886 C CA . PRO A 1 115 ? 31.285 -6.369 19.458 1.00 53.78 115 PRO A CA 1
ATOM 887 C C . PRO A 1 115 ? 32.108 -5.428 20.334 1.00 53.78 115 PRO A C 1
ATOM 889 O O . PRO A 1 115 ? 32.148 -4.218 20.084 1.00 53.78 115 PRO A O 1
ATOM 892 N N . SER A 1 116 ? 32.680 -5.969 21.411 1.00 60.56 116 SER A N 1
ATOM 893 C CA . SER A 1 116 ? 33.509 -5.208 22.337 1.00 60.56 116 SER A CA 1
ATOM 894 C C . SER A 1 116 ? 34.556 -4.447 21.530 1.00 60.56 116 SER A C 1
ATOM 896 O O . SER A 1 116 ? 35.310 -5.046 20.764 1.00 60.56 116 SER A O 1
ATOM 898 N N . ARG A 1 117 ? 34.559 -3.118 21.659 1.00 55.59 117 ARG A N 1
ATOM 899 C CA . ARG A 1 117 ? 35.546 -2.230 21.043 1.00 55.59 117 ARG A CA 1
ATOM 900 C C . ARG A 1 117 ? 36.927 -2.550 21.612 1.00 55.59 117 ARG A C 1
ATOM 902 O O . ARG A 1 117 ? 37.346 -1.962 22.602 1.00 55.59 117 ARG A O 1
ATOM 909 N N . SER A 1 118 ? 37.636 -3.438 20.940 1.00 53.06 118 SER A N 1
ATOM 910 C CA . SER A 1 118 ? 39.081 -3.575 21.038 1.00 53.06 118 SER A CA 1
ATOM 911 C C . SER A 1 118 ? 39.638 -3.696 19.617 1.00 53.06 118 SER A C 1
ATOM 913 O O . SER A 1 118 ? 39.351 -4.663 18.919 1.00 53.06 118 SER A O 1
ATOM 915 N N . ALA A 1 119 ? 40.457 -2.703 19.243 1.00 48.94 119 ALA A N 1
ATOM 916 C CA . ALA A 1 119 ? 41.319 -2.607 18.051 1.00 48.94 119 ALA A CA 1
ATOM 917 C C . ALA A 1 119 ? 40.737 -1.884 16.799 1.00 48.94 119 ALA A C 1
ATOM 919 O O . ALA A 1 119 ? 39.531 -1.653 16.711 1.00 48.94 119 ALA A O 1
ATOM 920 N N . PRO A 1 120 ? 41.604 -1.372 15.896 1.00 47.97 120 PRO A N 1
ATOM 921 C CA . PRO A 1 120 ? 42.017 0.033 15.890 1.00 47.97 120 PRO A CA 1
ATOM 922 C C . PRO A 1 120 ? 41.563 0.783 14.625 1.00 47.97 120 PRO A C 1
ATOM 924 O O . PRO A 1 120 ? 41.033 0.214 13.673 1.00 47.97 120 PRO A O 1
ATOM 927 N N . ALA A 1 121 ? 41.760 2.100 14.643 1.00 54.09 121 ALA A N 1
ATOM 928 C CA . ALA A 1 121 ? 41.414 3.024 13.575 1.00 54.09 121 ALA A CA 1
ATOM 929 C C . ALA A 1 121 ? 42.303 2.837 12.334 1.00 54.09 121 ALA A C 1
ATOM 931 O O . ALA A 1 121 ? 43.393 3.383 12.280 1.00 54.09 121 ALA A O 1
ATOM 932 N N . GLU A 1 122 ? 41.821 2.144 11.304 1.00 52.59 122 GLU A N 1
ATOM 933 C CA . GLU A 1 122 ? 42.422 2.231 9.970 1.00 52.59 122 GLU A CA 1
ATOM 934 C C . GLU A 1 122 ? 41.391 1.849 8.892 1.00 52.59 122 GLU A C 1
ATOM 936 O O . GLU A 1 122 ? 40.634 0.895 9.049 1.00 52.59 122 GLU A O 1
ATOM 941 N N . THR A 1 123 ? 41.406 2.565 7.762 1.00 50.66 123 THR A N 1
ATOM 942 C CA . THR A 1 123 ? 40.625 2.356 6.516 1.00 50.66 123 THR A CA 1
ATOM 943 C C . THR A 1 123 ? 39.294 3.106 6.335 1.00 50.66 123 THR A C 1
ATOM 945 O O . THR A 1 123 ? 38.281 2.566 5.898 1.00 50.66 123 THR A O 1
ATOM 948 N N . SER A 1 124 ? 39.336 4.437 6.444 1.00 50.41 124 SER A N 1
ATOM 949 C CA . SER A 1 124 ? 38.373 5.328 5.772 1.00 50.41 124 SER A CA 1
ATOM 950 C C . SER A 1 124 ? 38.695 5.532 4.276 1.00 50.41 124 SER A C 1
ATOM 952 O O . SER A 1 124 ? 38.640 6.643 3.753 1.00 50.41 124 SER A O 1
ATOM 954 N N . ARG A 1 125 ? 38.986 4.466 3.515 1.00 52.47 125 ARG A N 1
ATOM 955 C CA . ARG A 1 125 ? 39.010 4.579 2.043 1.00 52.47 125 ARG A CA 1
ATOM 956 C C . ARG A 1 125 ? 37.579 4.511 1.526 1.00 52.47 125 ARG A C 1
ATOM 958 O O . ARG A 1 125 ? 37.083 3.447 1.157 1.00 52.47 125 ARG A O 1
ATOM 965 N N . ARG A 1 126 ? 36.911 5.669 1.491 1.00 48.69 126 ARG A N 1
ATOM 966 C CA . ARG A 1 126 ? 35.699 5.883 0.689 1.00 48.69 126 ARG A CA 1
ATOM 967 C C . ARG A 1 126 ? 36.011 5.479 -0.752 1.00 48.69 126 ARG A C 1
ATOM 969 O O . ARG A 1 126 ? 36.584 6.256 -1.507 1.00 48.69 126 ARG A O 1
ATOM 976 N N . ARG A 1 127 ? 35.629 4.259 -1.138 1.00 56.91 127 ARG A N 1
ATOM 977 C CA . ARG A 1 127 ? 35.501 3.882 -2.547 1.00 56.91 127 ARG A CA 1
ATOM 978 C C . ARG A 1 127 ? 34.470 4.830 -3.144 1.00 56.91 127 ARG A C 1
ATOM 980 O O . ARG A 1 127 ? 33.281 4.718 -2.846 1.00 56.91 127 ARG A O 1
ATOM 987 N N . THR A 1 128 ? 34.921 5.791 -3.938 1.00 56.47 128 THR A N 1
ATOM 988 C CA . THR A 1 128 ? 34.045 6.578 -4.797 1.00 56.47 128 THR A CA 1
ATOM 989 C C . THR A 1 128 ? 33.401 5.599 -5.769 1.00 56.47 128 THR A C 1
ATOM 991 O O . THR A 1 128 ? 34.028 5.034 -6.660 1.00 56.47 128 THR A O 1
ATOM 994 N N . TRP A 1 129 ? 32.139 5.281 -5.499 1.00 61.78 129 TRP A N 1
ATOM 995 C CA . TRP A 1 129 ? 31.345 4.408 -6.342 1.00 61.78 129 TRP A CA 1
ATOM 996 C C . TRP A 1 129 ? 31.087 5.134 -7.660 1.00 61.78 129 TRP A C 1
ATOM 998 O O . TRP A 1 129 ? 30.192 5.978 -7.745 1.00 61.78 129 TRP A O 1
ATOM 1008 N N . ASP A 1 130 ? 31.871 4.823 -8.688 1.00 72.38 130 ASP A N 1
ATOM 1009 C CA . ASP A 1 130 ? 31.597 5.302 -10.037 1.00 72.38 130 ASP A CA 1
ATOM 1010 C C . ASP A 1 130 ? 30.331 4.608 -10.568 1.00 72.38 130 ASP A C 1
ATOM 1012 O O . ASP A 1 130 ? 30.344 3.470 -11.056 1.00 72.38 130 ASP A O 1
ATOM 1016 N N . ARG A 1 131 ? 29.196 5.303 -10.417 1.00 58.03 131 ARG A N 1
ATOM 1017 C CA . ARG A 1 131 ? 27.872 4.828 -10.839 1.00 58.03 131 ARG A CA 1
ATOM 1018 C C . ARG A 1 131 ? 27.832 4.489 -12.325 1.00 58.03 131 ARG A C 1
ATOM 1020 O O . ARG A 1 131 ? 27.091 3.574 -12.688 1.00 58.03 131 ARG A O 1
ATOM 1027 N N . LYS A 1 132 ? 28.603 5.183 -13.166 1.00 65.81 132 LYS A N 1
ATOM 1028 C CA . LYS A 1 132 ? 28.582 4.980 -14.617 1.00 65.81 132 LYS A CA 1
ATOM 1029 C C . LYS A 1 132 ? 29.268 3.664 -14.978 1.00 65.81 132 LYS A C 1
ATOM 1031 O O . LYS A 1 132 ? 28.644 2.801 -15.595 1.00 65.81 132 LYS A O 1
ATOM 1036 N N . ALA A 1 133 ? 30.471 3.441 -14.453 1.00 70.69 133 ALA A N 1
ATOM 1037 C CA . ALA A 1 133 ? 31.201 2.187 -14.639 1.00 70.69 133 ALA A CA 1
ATOM 1038 C C . ALA A 1 133 ? 30.474 0.973 -14.021 1.00 70.69 133 ALA A C 1
ATOM 1040 O O . ALA A 1 133 ? 30.603 -0.160 -14.494 1.00 70.69 133 ALA A O 1
ATOM 1041 N N . ALA A 1 134 ? 29.712 1.167 -12.940 1.00 72.56 134 ALA A N 1
ATOM 1042 C CA . ALA A 1 134 ? 28.865 0.116 -12.372 1.00 72.56 134 ALA A CA 1
ATOM 1043 C C . ALA A 1 134 ? 27.651 -0.203 -13.269 1.00 72.56 134 ALA A C 1
ATOM 1045 O O . ALA A 1 134 ? 27.308 -1.376 -13.446 1.00 72.56 134 ALA A O 1
ATOM 1046 N N . ALA A 1 135 ? 27.026 0.819 -13.864 1.00 73.06 135 ALA A N 1
ATOM 1047 C CA . ALA A 1 135 ? 25.893 0.654 -14.772 1.00 73.06 135 ALA A CA 1
ATOM 1048 C C . ALA A 1 135 ? 26.295 -0.068 -16.069 1.00 73.06 135 ALA A C 1
ATOM 1050 O O . ALA A 1 135 ? 25.634 -1.036 -16.445 1.00 73.06 135 ALA A O 1
ATOM 1051 N N . GLU A 1 136 ? 27.412 0.317 -16.691 1.00 71.75 136 GLU A N 1
ATOM 1052 C CA . GLU A 1 136 ? 27.919 -0.307 -17.925 1.00 71.75 136 GLU A CA 1
ATOM 1053 C C . GLU A 1 136 ? 28.289 -1.786 -17.721 1.00 71.75 136 GLU A C 1
ATOM 1055 O O . GLU A 1 136 ? 27.910 -2.649 -18.523 1.00 71.75 136 GLU A O 1
ATOM 1060 N N . ARG A 1 137 ? 28.933 -2.118 -16.591 1.00 75.69 137 ARG A N 1
ATOM 1061 C CA . ARG A 1 137 ? 29.217 -3.514 -16.205 1.00 75.69 137 ARG A CA 1
ATOM 1062 C C . ARG A 1 137 ? 27.938 -4.318 -15.966 1.00 75.69 137 ARG A C 1
ATOM 1064 O O . ARG A 1 137 ? 27.852 -5.484 -16.358 1.00 75.69 137 ARG A O 1
ATOM 1071 N N . GLY A 1 138 ? 26.933 -3.701 -15.346 1.00 74.31 138 GLY A N 1
ATOM 1072 C CA . GLY A 1 138 ? 25.623 -4.314 -15.124 1.00 74.31 138 GLY A CA 1
ATOM 1073 C C . GLY A 1 138 ? 24.793 -4.488 -16.402 1.00 74.31 138 GLY A C 1
ATOM 1074 O O . GLY A 1 138 ? 23.963 -5.398 -16.461 1.00 74.31 138 GLY A O 1
ATOM 1075 N N . TRP A 1 139 ? 24.979 -3.634 -17.410 1.00 73.50 139 TRP A N 1
ATOM 1076 C CA . TRP A 1 139 ? 24.339 -3.750 -18.725 1.00 73.50 139 TRP A CA 1
ATOM 1077 C C . TRP A 1 139 ? 24.993 -4.840 -19.574 1.00 73.50 139 TRP A C 1
ATOM 1079 O O . TRP A 1 139 ? 24.291 -5.740 -20.034 1.00 73.50 139 TRP A O 1
ATOM 1089 N N . SER A 1 140 ? 26.324 -4.847 -19.676 1.00 71.50 140 SER A N 1
ATOM 1090 C CA . SER A 1 140 ? 27.060 -5.850 -20.464 1.00 71.50 140 SER A CA 1
ATOM 1091 C C . SER A 1 140 ? 26.802 -7.282 -19.979 1.00 71.50 140 SER A C 1
ATOM 1093 O O . SER A 1 140 ? 26.520 -8.172 -20.779 1.00 71.50 140 SER A O 1
ATOM 1095 N N . LYS A 1 141 ? 26.789 -7.513 -18.655 1.00 68.06 141 LYS A N 1
ATOM 1096 C CA . LYS A 1 141 ? 26.507 -8.845 -18.082 1.00 68.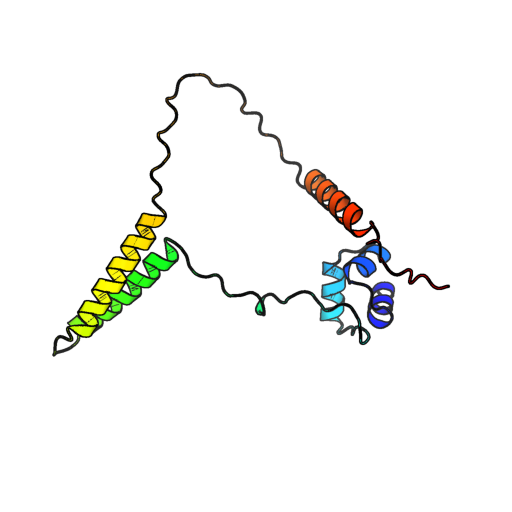06 141 LYS A CA 1
ATOM 1097 C C . LYS A 1 141 ? 25.089 -9.359 -18.358 1.00 68.06 141 LYS A C 1
ATOM 1099 O O . LYS A 1 141 ? 24.898 -10.571 -18.416 1.00 68.06 141 LYS A O 1
ATOM 1104 N N . ARG A 1 142 ? 24.093 -8.474 -18.478 1.00 66.62 142 ARG A N 1
ATOM 1105 C CA . ARG A 1 142 ? 22.695 -8.874 -18.724 1.00 66.62 142 ARG A CA 1
ATOM 1106 C C . ARG A 1 142 ? 22.475 -9.275 -20.177 1.00 66.62 142 ARG A C 1
ATOM 1108 O O . ARG A 1 142 ? 21.927 -10.343 -20.422 1.00 66.62 142 ARG A O 1
ATOM 1115 N N . TYR A 1 143 ? 23.001 -8.497 -21.116 1.00 65.62 143 TYR A N 1
ATOM 1116 C CA . TYR A 1 143 ? 22.873 -8.816 -22.537 1.00 65.62 143 TYR A CA 1
ATOM 1117 C C . TYR A 1 143 ? 23.724 -10.014 -22.967 1.00 65.62 143 TYR A C 1
ATOM 1119 O O . TYR A 1 143 ? 23.276 -10.793 -23.798 1.00 65.62 143 TYR A O 1
ATOM 1127 N N . ALA A 1 144 ? 24.879 -10.255 -22.336 1.00 66.12 144 ALA A N 1
ATOM 1128 C CA . ALA A 1 144 ? 25.642 -11.487 -22.561 1.00 66.12 144 ALA A CA 1
ATOM 1129 C C . ALA A 1 144 ? 24.866 -12.762 -22.163 1.00 66.12 144 ALA A C 1
ATOM 1131 O O . ALA A 1 144 ? 25.124 -13.834 -22.702 1.00 66.12 144 ALA A O 1
ATOM 1132 N N . ARG A 1 145 ? 23.907 -12.660 -21.228 1.00 58.28 145 ARG A N 1
ATOM 1133 C CA . ARG A 1 145 ? 23.026 -13.776 -20.844 1.00 58.28 145 ARG A CA 1
ATOM 1134 C C . ARG A 1 145 ? 21.808 -13.915 -21.755 1.00 58.28 145 ARG A C 1
ATOM 1136 O O . ARG A 1 145 ? 21.391 -15.039 -21.993 1.00 58.28 145 ARG A O 1
ATOM 1143 N N . GLU A 1 146 ? 21.258 -12.811 -22.261 1.00 58.09 146 GLU A N 1
ATOM 1144 C CA . GLU A 1 146 ? 20.129 -12.828 -23.210 1.00 58.09 146 GLU A CA 1
ATOM 1145 C C . GLU A 1 146 ? 20.550 -13.202 -24.642 1.00 58.09 146 GLU A C 1
ATOM 1147 O O . GLU A 1 146 ? 19.738 -13.736 -25.387 1.00 58.09 146 GLU A O 1
ATOM 1152 N N . ALA A 1 147 ? 21.812 -12.970 -25.022 1.00 53.81 147 ALA A N 1
ATOM 1153 C CA . ALA A 1 147 ? 22.362 -13.362 -26.322 1.00 53.81 147 ALA A CA 1
ATOM 1154 C C . ALA A 1 147 ? 22.748 -14.849 -26.410 1.00 53.81 147 ALA A C 1
ATOM 1156 O O . ALA A 1 147 ? 23.131 -15.311 -27.483 1.00 53.81 147 ALA A O 1
ATOM 1157 N N . LYS A 1 148 ? 22.669 -15.603 -25.305 1.00 48.16 148 LYS A N 1
ATOM 1158 C CA . LYS A 1 148 ? 22.849 -17.052 -25.353 1.00 48.16 148 LYS A CA 1
ATOM 1159 C C . LYS A 1 148 ? 21.531 -17.650 -25.862 1.00 48.16 148 LYS A C 1
ATOM 1161 O O . LYS A 1 148 ? 20.537 -17.536 -25.140 1.00 48.16 148 LYS A O 1
ATOM 1166 N N . PRO A 1 149 ? 21.479 -18.235 -27.073 1.00 49.75 149 PRO A N 1
ATOM 1167 C CA . PRO A 1 149 ? 20.278 -18.930 -27.507 1.00 49.75 149 PRO A CA 1
ATOM 1168 C C . PRO A 1 149 ? 19.958 -19.996 -26.457 1.00 49.75 149 PRO A C 1
ATOM 1170 O O . PRO A 1 149 ? 20.844 -20.728 -26.006 1.00 49.75 149 PRO A O 1
ATOM 1173 N N . ARG A 1 150 ? 18.702 -20.037 -26.001 1.00 53.00 150 ARG A N 1
ATOM 1174 C CA . ARG A 1 150 ? 18.194 -21.236 -25.334 1.00 53.00 150 ARG A CA 1
ATOM 1175 C C . ARG A 1 150 ? 18.390 -22.361 -26.346 1.00 53.00 150 ARG A C 1
ATOM 1177 O O . ARG A 1 150 ? 17.891 -22.233 -27.455 1.00 53.00 150 ARG A O 1
ATOM 1184 N N . ASN A 1 151 ? 19.156 -23.393 -25.991 1.00 54.59 151 ASN A N 1
ATOM 1185 C CA . ASN A 1 151 ? 19.100 -24.660 -26.714 1.00 54.59 151 ASN A CA 1
ATOM 1186 C C . ASN A 1 151 ? 17.627 -25.074 -26.724 1.00 54.59 151 ASN A C 1
ATOM 1188 O O . ASN A 1 151 ? 17.098 -25.398 -25.660 1.00 54.59 151 ASN A O 1
ATOM 1192 N N . ASP A 1 152 ? 16.977 -24.981 -27.879 1.00 50.03 152 ASP A N 1
ATOM 1193 C CA . ASP A 1 152 ? 15.713 -25.660 -28.130 1.00 50.03 152 ASP A CA 1
ATOM 1194 C C . ASP A 1 152 ? 16.047 -27.146 -28.314 1.00 50.03 152 ASP A C 1
ATOM 1196 O O . ASP A 1 152 ? 16.798 -27.484 -29.230 1.00 50.03 152 ASP A O 1
ATOM 1200 N N . PRO A 1 153 ? 15.563 -28.048 -27.443 1.00 57.12 153 PRO A N 1
ATOM 1201 C CA . PRO A 1 153 ? 15.625 -29.475 -27.690 1.00 57.12 153 PRO A CA 1
ATOM 1202 C C . PRO A 1 153 ? 14.442 -29.811 -28.600 1.00 57.12 153 PRO A C 1
ATOM 1204 O O . PRO A 1 153 ? 13.342 -30.110 -28.136 1.00 57.12 153 PRO A O 1
ATOM 1207 N N . SER A 1 154 ? 14.618 -29.655 -29.904 1.00 53.88 154 SER A N 1
ATOM 1208 C CA . SER A 1 154 ? 13.629 -30.083 -30.893 1.00 53.88 154 SER A CA 1
ATOM 1209 C C . SER A 1 154 ? 14.341 -30.541 -32.157 1.00 53.88 154 SER A C 1
ATOM 1211 O O . SER A 1 154 ? 14.170 -29.948 -33.212 1.00 53.88 154 SER A O 1
ATOM 1213 N N . ASP A 1 155 ? 15.132 -31.602 -32.018 1.00 47.59 155 ASP A N 1
ATOM 1214 C CA . ASP A 1 155 ? 15.303 -32.569 -33.098 1.00 47.59 155 ASP A CA 1
ATOM 1215 C C . ASP A 1 155 ? 14.466 -33.795 -32.711 1.00 47.59 155 ASP A C 1
ATOM 1217 O O . ASP A 1 155 ? 14.843 -34.516 -31.783 1.00 47.59 155 ASP A O 1
ATOM 1221 N N . PRO A 1 156 ? 13.288 -34.012 -33.321 1.00 58.88 156 PRO A N 1
ATOM 1222 C CA . PRO A 1 156 ? 12.744 -35.352 -33.393 1.00 58.88 156 PRO A CA 1
ATOM 1223 C C . PRO A 1 156 ? 13.634 -36.146 -34.354 1.00 58.88 156 PRO A C 1
ATOM 1225 O O . PRO A 1 156 ? 13.722 -35.836 -35.542 1.00 58.88 156 PRO A O 1
ATOM 1228 N N . GLU A 1 157 ? 14.318 -37.143 -33.798 1.00 60.22 157 GLU A N 1
ATOM 1229 C CA . GLU A 1 157 ? 14.754 -38.311 -34.555 1.00 60.22 157 GLU A CA 1
ATOM 1230 C C . GLU A 1 157 ? 13.555 -38.867 -35.326 1.00 60.22 157 GLU A C 1
ATOM 1232 O O . GLU A 1 157 ? 12.473 -38.981 -34.756 1.00 60.22 157 GLU A O 1
ATOM 1237 N N . ASP A 1 158 ? 13.755 -39.163 -36.608 1.00 49.94 158 ASP A N 1
ATOM 1238 C CA . ASP A 1 158 ? 13.211 -40.351 -37.275 1.00 49.94 158 ASP A CA 1
ATOM 1239 C C . ASP A 1 158 ? 13.630 -40.356 -38.759 1.00 49.94 158 ASP A C 1
ATOM 1241 O O . ASP A 1 158 ? 13.689 -39.286 -39.380 1.00 49.94 158 ASP A O 1
ATOM 1245 N N . PRO A 1 159 ? 13.759 -41.524 -39.413 1.00 61.72 159 PRO A N 1
ATOM 1246 C CA . PRO A 1 159 ? 14.100 -42.861 -38.907 1.00 61.72 159 PRO A CA 1
ATOM 1247 C C . PRO A 1 159 ? 15.375 -43.461 -39.544 1.00 61.72 159 PRO A C 1
ATOM 1249 O O . PRO A 1 159 ? 15.764 -43.047 -40.662 1.00 61.72 159 PRO A O 1
#